Protein AF-A0A942SUI8-F1 (afdb_monomer_lite)

Radius of gyration: 20.02 Å; chains: 1; bounding box: 58×23×51 Å

Structure (mmCIF, N/CA/C/O backbone):
data_AF-A0A942SUI8-F1
#
_entry.id   AF-A0A942SUI8-F1
#
loop_
_atom_site.group_PDB
_atom_site.id
_atom_site.type_symbol
_atom_site.label_atom_id
_atom_site.label_alt_id
_atom_site.label_comp_id
_atom_site.label_asym_id
_atom_site.label_entity_id
_atom_site.label_seq_id
_atom_site.pdbx_PDB_ins_code
_atom_site.Cartn_x
_atom_site.Cartn_y
_atom_site.Cartn_z
_atom_site.occupancy
_atom_site.B_iso_or_equiv
_atom_site.auth_seq_id
_atom_site.auth_comp_id
_atom_site.auth_asym_id
_atom_site.auth_atom_id
_atom_site.pdbx_PDB_model_num
ATOM 1 N N . MET A 1 1 ? -36.731 13.769 29.286 1.00 41.41 1 MET A N 1
ATOM 2 C CA . MET A 1 1 ? -36.197 12.435 28.936 1.00 41.41 1 MET A CA 1
ATOM 3 C C . MET A 1 1 ? -35.248 12.627 27.772 1.00 41.41 1 MET A C 1
ATOM 5 O O . MET A 1 1 ? -35.700 12.893 26.667 1.00 41.41 1 MET A O 1
ATOM 9 N N . MET A 1 2 ? -33.946 12.633 28.036 1.00 41.78 2 MET A N 1
ATOM 10 C CA . MET A 1 2 ? -32.939 12.708 26.983 1.00 41.78 2 MET A CA 1
ATOM 11 C C . MET A 1 2 ? -32.829 11.296 26.405 1.00 41.78 2 MET A C 1
ATOM 13 O O . MET A 1 2 ? -32.442 10.383 27.127 1.00 41.78 2 MET A O 1
ATOM 17 N N . PHE A 1 3 ? -33.284 11.096 25.165 1.00 50.47 3 PHE A N 1
ATOM 18 C CA . PHE A 1 3 ? -33.064 9.839 24.448 1.00 50.47 3 PHE A CA 1
ATOM 19 C C . PHE A 1 3 ? -31.559 9.563 24.450 1.00 50.47 3 PHE A C 1
ATOM 21 O O . PHE A 1 3 ? -30.780 10.411 24.007 1.00 50.47 3 PHE A O 1
ATOM 28 N N . ASP A 1 4 ? -31.161 8.417 24.998 1.00 67.50 4 ASP A N 1
ATOM 29 C CA . ASP A 1 4 ? -29.766 8.008 25.080 1.00 67.50 4 ASP A CA 1
ATOM 30 C C . ASP A 1 4 ? -29.260 7.744 23.653 1.00 67.50 4 ASP A C 1
ATOM 32 O O . ASP A 1 4 ? -29.557 6.724 23.018 1.00 67.50 4 ASP A O 1
ATOM 36 N N . LYS A 1 5 ? -28.585 8.755 23.095 1.00 62.53 5 LYS A N 1
ATOM 37 C CA . LYS A 1 5 ? -28.073 8.742 21.723 1.00 62.53 5 LYS A CA 1
ATOM 38 C C . LYS A 1 5 ? -27.126 7.565 21.515 1.00 62.53 5 LYS A C 1
ATOM 40 O O . LYS A 1 5 ? -27.208 6.929 20.470 1.00 62.53 5 LYS A O 1
ATOM 45 N N . SER A 1 6 ? -26.315 7.222 22.513 1.00 65.38 6 SER A N 1
ATOM 46 C CA . SER A 1 6 ? -25.391 6.090 22.441 1.00 65.38 6 SER A CA 1
ATOM 47 C C . SER A 1 6 ? -26.141 4.758 22.417 1.00 65.38 6 SER A C 1
ATOM 49 O O . SER A 1 6 ? -25.820 3.892 21.604 1.00 65.38 6 SER A O 1
ATOM 51 N N . PHE A 1 7 ? -27.213 4.605 23.204 1.00 73.81 7 PHE A N 1
ATOM 52 C CA . PHE A 1 7 ? -28.080 3.422 23.114 1.00 73.81 7 PHE A CA 1
ATOM 53 C C . PHE A 1 7 ? -28.752 3.294 21.736 1.00 73.81 7 PHE A C 1
ATOM 55 O O . PHE A 1 7 ? -28.826 2.203 21.167 1.00 73.81 7 PHE A O 1
ATOM 62 N N . THR A 1 8 ? -29.206 4.413 21.171 1.00 72.25 8 THR A N 1
ATOM 63 C CA . THR A 1 8 ? -29.880 4.449 19.863 1.00 72.25 8 THR A CA 1
ATOM 64 C C . THR A 1 8 ? -28.915 4.122 18.721 1.00 72.25 8 THR A C 1
ATOM 66 O O . THR A 1 8 ? -29.246 3.321 17.850 1.00 72.25 8 THR A O 1
ATOM 69 N N . LEU A 1 9 ? -27.704 4.688 18.745 1.00 75.44 9 LEU A N 1
ATOM 70 C CA . LEU A 1 9 ? -26.657 4.417 17.758 1.00 75.44 9 LEU A CA 1
ATOM 71 C C . LEU A 1 9 ? -26.165 2.972 17.843 1.00 75.44 9 LEU A C 1
ATOM 73 O O . LEU A 1 9 ? -26.014 2.323 16.810 1.00 75.44 9 LEU A O 1
ATOM 77 N N . LYS A 1 10 ? -25.997 2.439 19.059 1.00 75.94 10 LYS A N 1
ATOM 78 C CA . LYS A 1 10 ? -25.669 1.027 19.273 1.00 75.94 10 LYS A CA 1
ATOM 79 C C . LYS A 1 10 ? -26.749 0.109 18.700 1.00 75.94 10 LYS A C 1
ATOM 81 O O . LYS A 1 10 ? -26.438 -0.765 17.904 1.00 75.94 10 LYS A O 1
ATOM 86 N N . THR A 1 11 ? -28.015 0.368 19.024 1.00 78.75 11 THR A N 1
ATOM 87 C CA . THR A 1 11 ? -29.145 -0.432 18.524 1.00 78.75 11 THR A CA 1
ATOM 88 C C . THR A 1 11 ? -29.245 -0.373 16.998 1.00 78.75 11 THR A C 1
ATOM 90 O O . THR A 1 11 ? -29.463 -1.394 16.353 1.00 78.75 11 THR A O 1
ATOM 93 N N . ALA A 1 12 ? -29.050 0.803 16.395 1.00 76.19 12 ALA A N 1
ATOM 94 C CA . ALA A 1 12 ? -29.043 0.951 14.942 1.00 76.19 12 ALA A CA 1
ATOM 95 C C . ALA A 1 12 ? -27.885 0.177 14.291 1.00 76.19 12 ALA A C 1
ATOM 97 O O . ALA A 1 12 ? -28.093 -0.492 13.280 1.00 76.19 12 ALA A O 1
ATOM 98 N N . ASN A 1 13 ? -26.689 0.234 14.885 1.00 79.56 13 ASN A N 1
ATOM 99 C CA . ASN A 1 13 ? -25.515 -0.507 14.429 1.00 79.56 13 ASN A CA 1
ATOM 100 C C . ASN A 1 13 ? 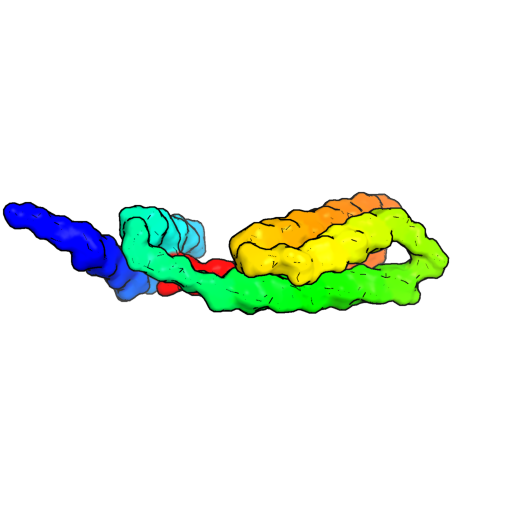-25.766 -2.024 14.475 1.00 79.56 13 ASN A C 1
ATOM 102 O O . ASN A 1 13 ? -25.589 -2.702 13.464 1.00 79.56 13 ASN A O 1
ATOM 106 N N . ASP A 1 14 ? -26.283 -2.529 15.597 1.00 78.62 14 ASP A N 1
ATOM 107 C CA . ASP A 1 14 ? -26.595 -3.949 15.792 1.00 78.62 14 ASP A CA 1
ATOM 108 C C . ASP A 1 14 ? -27.666 -4.430 14.792 1.00 78.62 14 ASP A C 1
ATOM 110 O O . ASP A 1 14 ? -27.504 -5.461 14.144 1.00 78.62 14 ASP A O 1
ATOM 114 N N . VAL A 1 15 ? -28.725 -3.645 14.555 1.00 80.06 15 VAL A N 1
ATOM 115 C CA . VAL A 1 15 ? -29.771 -3.988 13.572 1.00 80.06 15 VAL A CA 1
ATOM 116 C C . VAL A 1 15 ? -29.231 -4.008 12.141 1.00 80.06 15 VAL A C 1
ATOM 118 O O . VAL A 1 15 ? -29.513 -4.940 11.382 1.00 80.06 15 VAL A O 1
ATOM 121 N N . ILE A 1 16 ? -28.446 -3.005 11.740 1.00 78.38 16 ILE A N 1
ATOM 122 C CA . ILE A 1 16 ? -27.866 -2.970 10.391 1.00 78.38 16 ILE A CA 1
ATOM 123 C C . ILE A 1 16 ? -26.918 -4.162 10.193 1.00 78.38 16 ILE A C 1
ATOM 125 O O . ILE A 1 16 ? -26.937 -4.797 9.135 1.00 78.38 16 ILE A O 1
ATOM 129 N N . LYS A 1 17 ? -26.130 -4.494 11.218 1.00 78.69 17 LYS A N 1
ATOM 130 C CA . LYS A 1 17 ? -25.127 -5.559 11.189 1.00 78.69 17 LYS A CA 1
ATOM 131 C C . LYS A 1 17 ? -25.729 -6.959 11.184 1.00 78.69 17 LYS A C 1
ATOM 133 O O . LYS A 1 17 ? -25.343 -7.769 10.343 1.00 78.69 17 LYS A O 1
ATOM 138 N N . ASP A 1 18 ? -26.669 -7.229 12.080 1.00 80.62 18 ASP A N 1
ATOM 139 C CA . ASP A 1 18 ? -27.141 -8.590 12.344 1.00 80.62 18 ASP A CA 1
ATOM 140 C C . ASP A 1 18 ? -28.405 -8.937 11.551 1.00 80.62 18 ASP A C 1
ATOM 142 O O . ASP A 1 18 ? -28.693 -10.111 11.322 1.00 80.62 18 ASP A O 1
ATOM 146 N N . VAL A 1 19 ? -29.148 -7.927 11.087 1.00 84.31 19 VAL A N 1
ATOM 147 C CA . VAL A 1 19 ? -30.428 -8.126 10.391 1.00 84.31 19 VAL A CA 1
ATOM 148 C C . VAL A 1 19 ? -30.371 -7.656 8.942 1.00 84.31 19 VAL A C 1
ATOM 150 O O . VAL A 1 19 ? -30.873 -8.351 8.062 1.00 84.31 19 VAL A O 1
ATOM 153 N N . ILE A 1 20 ? -29.768 -6.502 8.646 1.00 75.38 20 ILE A N 1
ATOM 154 C CA . ILE A 1 20 ? -29.833 -5.931 7.290 1.00 75.38 20 ILE A CA 1
ATOM 155 C C . ILE A 1 20 ? -28.753 -6.526 6.381 1.00 75.38 20 ILE A C 1
ATOM 157 O O . ILE A 1 20 ? -29.087 -7.162 5.383 1.00 75.38 20 ILE A O 1
ATOM 161 N N . ILE A 1 21 ? -27.468 -6.372 6.719 1.00 77.12 21 ILE A N 1
ATOM 162 C CA . ILE A 1 21 ? -26.339 -6.810 5.872 1.00 77.12 21 ILE A CA 1
ATOM 163 C C . ILE A 1 21 ? -26.404 -8.299 5.476 1.00 77.12 21 ILE A C 1
ATOM 165 O O . ILE A 1 21 ? -26.165 -8.594 4.297 1.00 77.12 21 ILE A O 1
ATOM 169 N N . PRO A 1 22 ? -26.738 -9.246 6.378 1.00 84.31 22 PRO A N 1
ATOM 170 C CA . PRO A 1 22 ? -26.808 -10.666 6.035 1.00 84.31 22 PRO A CA 1
ATOM 171 C C . PRO A 1 22 ? -27.881 -10.978 4.988 1.00 84.31 22 PRO A C 1
ATOM 173 O O . PRO A 1 22 ? -27.709 -11.895 4.189 1.00 84.31 22 PRO A O 1
ATOM 176 N N . ASN A 1 23 ? -28.949 -10.179 4.956 1.00 85.75 23 ASN A N 1
ATOM 177 C CA . ASN A 1 23 ? -30.083 -10.354 4.053 1.00 85.75 23 ASN A CA 1
ATOM 178 C C . ASN A 1 23 ? -29.925 -9.600 2.722 1.00 85.75 23 ASN A C 1
ATOM 180 O O . ASN A 1 23 ? -30.746 -9.759 1.819 1.00 85.75 23 ASN A O 1
ATOM 184 N N . LEU A 1 24 ? -28.865 -8.800 2.559 1.00 85.38 24 LEU A N 1
ATOM 185 C CA . LEU A 1 24 ? -28.559 -8.151 1.287 1.00 85.38 24 LEU A CA 1
ATOM 186 C C . LEU A 1 24 ? -27.901 -9.145 0.323 1.00 85.38 24 LEU A C 1
ATOM 188 O O . LEU A 1 24 ? -26.936 -9.829 0.658 1.00 85.38 24 LEU A O 1
ATOM 192 N N . THR A 1 25 ? -28.388 -9.195 -0.912 1.00 82.75 25 THR A N 1
ATOM 193 C CA . THR A 1 25 ? -27.854 -10.072 -1.971 1.00 82.75 25 THR A CA 1
ATOM 194 C C . THR A 1 25 ? -26.883 -9.348 -2.907 1.00 82.75 25 THR A C 1
ATOM 196 O O . THR A 1 25 ? -26.000 -9.974 -3.486 1.00 82.75 25 THR A O 1
ATOM 199 N N . SER A 1 26 ? -26.996 -8.022 -3.019 1.00 88.38 26 SER A N 1
ATOM 200 C CA . SER A 1 26 ? -26.131 -7.180 -3.851 1.00 88.38 26 SER A CA 1
ATOM 201 C C . SER A 1 26 ? -24.853 -6.768 -3.115 1.00 88.38 26 SER A C 1
ATOM 203 O O . SER A 1 26 ? -24.915 -6.263 -1.993 1.00 88.38 26 SER A O 1
ATOM 205 N N . GLY A 1 27 ? -23.697 -6.922 -3.772 1.00 75.69 27 GLY A N 1
ATOM 206 C CA . GLY A 1 27 ? -22.406 -6.446 -3.257 1.00 75.69 27 GLY A CA 1
ATOM 207 C C . GLY A 1 27 ? -22.392 -4.933 -3.015 1.00 75.69 27 GLY A C 1
ATOM 208 O O . GLY A 1 27 ? -21.991 -4.492 -1.944 1.00 75.69 27 GLY A O 1
ATOM 209 N N . MET A 1 28 ? -22.960 -4.154 -3.940 1.00 77.69 28 MET A N 1
ATOM 210 C CA . MET A 1 28 ? -23.068 -2.696 -3.810 1.00 77.69 28 MET A CA 1
ATOM 211 C C . MET A 1 28 ? -23.971 -2.284 -2.636 1.00 77.69 28 MET A C 1
ATOM 213 O O . MET A 1 28 ? -23.662 -1.342 -1.913 1.00 77.69 28 MET A O 1
ATOM 217 N N . ALA A 1 29 ? -25.072 -3.006 -2.400 1.00 68.38 29 ALA A N 1
ATOM 218 C CA . ALA A 1 29 ? -25.946 -2.720 -1.261 1.00 68.38 29 ALA A CA 1
ATOM 219 C C . ALA A 1 29 ? -25.248 -3.025 0.074 1.00 68.38 29 ALA A C 1
ATOM 221 O O . ALA A 1 29 ? -25.403 -2.276 1.039 1.00 68.38 29 ALA A O 1
ATOM 222 N N . LYS A 1 30 ? -24.440 -4.095 0.125 1.00 76.00 30 LYS A N 1
ATOM 223 C CA . LYS A 1 30 ? -23.606 -4.398 1.296 1.00 76.00 30 LYS A CA 1
ATOM 224 C C . LYS A 1 30 ? -22.592 -3.293 1.549 1.00 76.00 30 LYS A C 1
ATOM 226 O O . LYS A 1 30 ? -22.482 -2.840 2.680 1.00 76.00 30 LYS A O 1
ATOM 231 N N . GLU A 1 31 ? -21.903 -2.822 0.516 1.00 68.50 31 GLU A N 1
ATOM 232 C CA . GLU A 1 31 ? -20.949 -1.713 0.628 1.00 68.50 31 GLU A CA 1
ATOM 233 C C . GLU A 1 31 ? -21.609 -0.431 1.152 1.00 68.50 31 GLU A C 1
ATOM 235 O O . GLU A 1 31 ? -21.063 0.219 2.041 1.00 68.50 31 GLU A O 1
ATOM 240 N N . GLN A 1 32 ? -22.814 -0.096 0.684 1.00 69.88 32 GLN A N 1
ATOM 241 C CA . GLN A 1 32 ? -23.556 1.074 1.165 1.00 69.88 32 GLN A CA 1
ATOM 242 C C . GLN A 1 32 ? -24.023 0.932 2.620 1.00 69.88 32 GLN A C 1
ATOM 244 O O . GLN A 1 32 ? -23.903 1.879 3.396 1.00 69.88 32 GLN A O 1
ATOM 249 N N . ALA A 1 33 ? -24.509 -0.246 3.020 1.00 72.38 33 ALA A N 1
ATOM 250 C CA . ALA A 1 33 ? -24.874 -0.516 4.411 1.00 72.38 33 ALA A CA 1
ATOM 251 C C . ALA A 1 33 ? -23.649 -0.453 5.343 1.00 72.38 33 ALA A C 1
ATOM 253 O O . ALA A 1 33 ? -23.732 0.064 6.454 1.00 72.38 33 ALA A O 1
ATOM 254 N N . ILE A 1 34 ? -22.491 -0.911 4.865 1.00 67.69 34 ILE A N 1
ATOM 255 C CA . ILE A 1 34 ? -21.207 -0.818 5.569 1.00 67.69 34 ILE A CA 1
ATOM 256 C C . ILE A 1 34 ? -20.757 0.645 5.697 1.00 67.69 34 ILE A C 1
ATOM 258 O O . ILE A 1 34 ? -20.359 1.075 6.779 1.00 67.69 34 ILE A O 1
ATOM 262 N N . ALA A 1 35 ? -20.868 1.443 4.634 1.00 73.06 35 ALA A N 1
ATOM 263 C CA . ALA A 1 35 ? -20.569 2.873 4.690 1.00 73.06 35 ALA A CA 1
ATOM 264 C C . ALA A 1 35 ? -21.475 3.605 5.698 1.00 73.06 35 ALA A C 1
ATOM 266 O O . ALA A 1 35 ? -20.997 4.447 6.458 1.00 73.06 35 ALA A O 1
ATOM 267 N N . LEU A 1 36 ? -22.759 3.234 5.773 1.00 75.94 36 LEU A N 1
ATOM 268 C CA . LEU A 1 36 ? -23.705 3.777 6.751 1.00 75.94 36 LEU A CA 1
ATOM 269 C C . LEU A 1 36 ? -23.267 3.486 8.198 1.00 75.94 36 LEU A C 1
ATOM 271 O O . LEU A 1 36 ? -23.332 4.377 9.043 1.00 75.94 36 LEU A O 1
ATOM 275 N N . LEU A 1 37 ? -22.758 2.279 8.479 1.00 71.69 37 LEU A N 1
ATOM 276 C CA . LEU A 1 37 ? -22.187 1.934 9.789 1.00 71.69 37 LEU A CA 1
ATOM 277 C C . LEU A 1 37 ? -20.954 2.778 10.135 1.00 71.69 37 LEU A C 1
ATOM 279 O O . LEU A 1 37 ? -20.808 3.209 11.279 1.00 71.69 37 LEU A O 1
ATOM 283 N N . SER A 1 38 ? -20.089 3.051 9.152 1.00 61.84 38 SER A N 1
ATOM 284 C CA . SER A 1 38 ? -18.924 3.930 9.329 1.00 61.84 38 SER A CA 1
ATOM 285 C C . SER A 1 38 ? -19.345 5.340 9.745 1.00 61.84 38 SER A C 1
ATOM 287 O O . SER A 1 38 ? -18.810 5.900 10.701 1.00 61.84 38 SER A O 1
ATOM 289 N N . VAL A 1 39 ? -20.359 5.889 9.072 1.00 67.25 39 VAL A N 1
ATOM 290 C CA . VAL A 1 39 ? -20.908 7.211 9.394 1.00 67.25 39 VAL A CA 1
ATOM 291 C C . VAL A 1 39 ? -21.531 7.214 10.790 1.00 67.25 39 VAL A C 1
ATOM 293 O O . VAL A 1 39 ? -21.258 8.127 11.561 1.00 67.25 39 VAL A O 1
ATOM 296 N N . LEU A 1 40 ? -22.302 6.185 11.158 1.00 66.06 40 LEU A N 1
ATOM 297 C CA . LEU A 1 40 ? -22.936 6.091 12.480 1.00 66.06 40 LEU A CA 1
ATOM 298 C C . LEU A 1 40 ? -21.921 6.030 13.632 1.00 66.06 40 LEU A C 1
ATOM 300 O O . LEU A 1 40 ? -22.146 6.667 14.659 1.00 66.06 40 LEU A O 1
ATOM 304 N N . LYS A 1 41 ? -20.792 5.328 13.461 1.00 62.44 41 LYS A N 1
ATOM 305 C CA . LYS A 1 41 ? -19.703 5.299 14.457 1.00 62.44 41 LYS A CA 1
ATOM 306 C C . LYS A 1 41 ? -19.015 6.660 14.613 1.00 62.44 41 LYS A C 1
ATOM 308 O O . LYS A 1 41 ? -18.670 7.033 15.726 1.00 62.44 41 LYS A O 1
ATOM 313 N N . ASN A 1 42 ? -18.880 7.423 13.528 1.00 57.44 42 ASN A N 1
ATOM 314 C CA . ASN A 1 42 ? -18.303 8.772 13.562 1.00 57.44 42 ASN A CA 1
ATOM 315 C C . ASN A 1 42 ? -19.246 9.829 14.173 1.00 57.44 42 ASN A C 1
ATOM 317 O O . ASN A 1 42 ? -18.804 10.932 14.486 1.00 57.44 42 ASN A O 1
ATOM 321 N N . VAL A 1 43 ? -20.538 9.517 14.335 1.00 58.44 43 VAL A N 1
ATOM 322 C CA . VAL A 1 43 ? -21.530 10.407 14.965 1.00 58.44 43 VAL A CA 1
ATOM 323 C C . VAL A 1 43 ? -21.509 10.302 16.498 1.00 58.44 43 VAL A C 1
ATOM 325 O O . VAL A 1 43 ? -21.932 11.245 17.170 1.00 58.44 43 VAL A O 1
ATOM 328 N N . ASP A 1 44 ? -20.987 9.211 17.075 1.00 51.59 44 ASP A N 1
ATOM 329 C CA . ASP A 1 44 ? -20.779 9.106 18.525 1.00 51.59 44 ASP A CA 1
ATOM 330 C C . ASP A 1 44 ? -19.388 9.646 18.906 1.00 51.59 44 ASP A C 1
ATOM 332 O O . ASP A 1 44 ? -18.365 8.969 18.778 1.00 51.59 44 ASP A O 1
ATOM 336 N N . THR A 1 45 ? -19.365 10.890 19.392 1.00 47.38 45 THR A N 1
ATOM 337 C CA . THR A 1 45 ? -18.167 11.636 19.816 1.00 47.38 45 THR A CA 1
ATOM 338 C C . THR A 1 45 ? -17.410 11.008 20.994 1.00 47.38 45 THR A C 1
ATOM 340 O O . THR A 1 45 ? -16.343 11.502 21.344 1.00 47.38 45 THR A O 1
ATOM 343 N N . ASN A 1 46 ? -17.942 9.948 21.615 1.00 46.88 46 ASN A N 1
ATOM 344 C CA . ASN A 1 46 ? -17.307 9.230 22.727 1.00 46.88 46 ASN A CA 1
ATOM 345 C C . ASN A 1 46 ? -16.680 7.885 22.314 1.00 46.88 46 ASN A C 1
ATOM 347 O O . ASN A 1 46 ? -16.178 7.153 23.170 1.00 46.88 46 ASN A O 1
ATOM 351 N N . THR A 1 47 ? -16.710 7.525 21.028 1.00 49.91 47 THR A N 1
ATOM 352 C CA . THR A 1 47 ? -16.130 6.262 20.557 1.00 49.91 47 THR A CA 1
ATOM 353 C C . THR A 1 47 ? -14.609 6.380 20.509 1.00 49.91 47 THR A C 1
ATOM 355 O O . THR A 1 47 ? -14.070 7.144 19.713 1.00 49.91 47 THR A O 1
ATOM 358 N N . ILE A 1 48 ? -13.905 5.625 21.360 1.00 55.03 48 ILE A N 1
ATOM 359 C CA . ILE A 1 48 ? -12.441 5.503 21.299 1.00 55.03 48 ILE A CA 1
ATOM 360 C C . ILE A 1 48 ? -12.067 4.996 19.902 1.00 55.03 48 ILE A C 1
ATOM 362 O O . ILE A 1 48 ? -12.544 3.941 19.475 1.00 55.03 48 ILE A O 1
ATOM 366 N N . GLU A 1 49 ? -11.231 5.750 19.189 1.00 57.69 49 GLU A N 1
ATOM 367 C CA . GLU A 1 49 ? -10.756 5.364 17.865 1.00 57.69 49 GLU A CA 1
ATOM 368 C C . GLU A 1 49 ? -10.001 4.029 17.951 1.00 57.69 49 GLU A C 1
ATOM 370 O O . GLU A 1 49 ? -9.034 3.880 18.699 1.00 57.69 49 GLU A O 1
ATOM 375 N N . ASN A 1 50 ? -10.449 3.026 17.194 1.00 62.97 50 ASN A N 1
ATOM 376 C CA . ASN A 1 50 ? -9.761 1.742 17.127 1.00 62.97 50 ASN A CA 1
ATOM 377 C C . ASN A 1 50 ? -8.555 1.856 16.180 1.00 62.97 50 ASN A C 1
ATOM 379 O O . ASN A 1 50 ? -8.693 1.668 14.972 1.00 62.97 50 ASN A O 1
ATOM 383 N N . THR A 1 51 ? -7.374 2.159 16.723 1.00 70.62 51 THR A N 1
ATOM 384 C CA . THR A 1 51 ? -6.131 2.338 15.948 1.00 70.62 51 THR A CA 1
ATOM 385 C C . THR A 1 51 ? -5.515 1.029 15.460 1.00 70.62 51 THR A C 1
ATOM 387 O O . THR A 1 51 ? -4.728 1.048 14.515 1.00 70.62 51 THR A O 1
ATOM 390 N N . LYS A 1 52 ? -5.898 -0.124 16.027 1.00 76.00 52 LYS A N 1
ATOM 391 C CA . LYS A 1 52 ? -5.256 -1.419 15.735 1.00 76.00 52 LYS A CA 1
ATOM 392 C C . LYS A 1 52 ? -5.193 -1.772 14.245 1.00 76.00 52 LYS A C 1
ATOM 394 O O . LYS A 1 52 ? -4.133 -2.198 13.795 1.00 76.00 52 LYS A O 1
ATOM 399 N N . PRO A 1 53 ? -6.259 -1.615 13.440 1.00 73.81 53 PRO A N 1
ATOM 400 C CA . PRO A 1 53 ? -6.141 -1.930 12.020 1.00 73.81 53 PRO A CA 1
ATOM 401 C C . PRO A 1 53 ? -5.305 -0.898 11.248 1.00 73.81 53 PRO A C 1
ATOM 403 O O . PRO A 1 53 ? -4.675 -1.268 10.263 1.00 73.81 53 PRO A O 1
ATOM 406 N N . LYS A 1 54 ? -5.238 0.367 11.698 1.00 80.50 54 LYS A N 1
ATOM 407 C CA . LYS A 1 54 ? -4.298 1.353 11.134 1.00 80.50 54 LYS A CA 1
ATOM 408 C C . LYS A 1 54 ? -2.857 0.947 11.425 1.00 80.50 54 LYS A C 1
ATOM 410 O O . LYS A 1 54 ? -2.040 0.980 10.518 1.00 80.50 54 LYS A O 1
ATOM 415 N N . GLU A 1 55 ? -2.559 0.490 12.638 1.00 84.94 55 GLU A N 1
ATOM 416 C CA . GLU A 1 55 ? -1.239 -0.041 13.008 1.00 84.94 55 GLU A CA 1
ATOM 417 C C . GLU A 1 55 ? -0.863 -1.267 12.161 1.00 84.94 55 GLU A C 1
ATOM 419 O O . GLU A 1 55 ? 0.227 -1.317 11.597 1.00 84.94 55 GLU A O 1
ATOM 424 N N . GLN A 1 56 ? -1.790 -2.217 11.985 1.00 85.19 56 GLN A N 1
ATOM 425 C CA . GLN A 1 56 ? -1.595 -3.374 11.100 1.00 85.19 56 GLN A CA 1
ATOM 426 C C . GLN A 1 56 ? -1.366 -2.953 9.643 1.00 85.19 56 GLN A C 1
ATOM 428 O O . GLN A 1 56 ? -0.493 -3.500 8.967 1.00 85.19 56 GLN A O 1
ATOM 433 N N . SER A 1 57 ? -2.126 -1.966 9.166 1.00 86.12 57 SER A N 1
ATOM 434 C CA . SER A 1 57 ? -1.969 -1.406 7.828 1.00 86.12 57 SER A CA 1
ATOM 435 C C . SER A 1 57 ? -0.623 -0.701 7.665 1.00 86.12 57 SER A C 1
ATOM 437 O O . SER A 1 57 ? 0.032 -0.900 6.652 1.00 86.12 57 SER A O 1
ATOM 439 N N . ILE A 1 58 ? -0.169 0.070 8.658 1.00 91.56 58 ILE A N 1
ATOM 440 C CA . ILE A 1 58 ? 1.151 0.720 8.665 1.00 91.56 58 ILE A CA 1
ATOM 441 C C . ILE A 1 58 ? 2.255 -0.324 8.513 1.00 91.56 58 ILE A C 1
ATOM 443 O O . ILE A 1 58 ? 3.120 -0.171 7.653 1.00 91.56 58 ILE A O 1
ATOM 447 N N . THR A 1 59 ? 2.210 -1.403 9.302 1.00 91.44 59 THR A N 1
ATOM 448 C CA . THR A 1 59 ? 3.196 -2.487 9.199 1.00 91.44 59 THR A CA 1
ATOM 449 C C . THR A 1 59 ? 3.202 -3.103 7.802 1.00 91.44 59 THR A C 1
ATOM 451 O O . THR A 1 59 ? 4.270 -3.267 7.215 1.00 91.44 59 THR A O 1
ATOM 454 N N . LEU A 1 60 ? 2.023 -3.401 7.247 1.00 92.00 60 LEU A N 1
ATOM 455 C CA . LEU A 1 60 ? 1.908 -4.014 5.926 1.00 92.00 60 LEU A CA 1
ATOM 456 C C . LEU A 1 60 ? 2.378 -3.080 4.802 1.00 92.00 60 LEU A C 1
ATOM 458 O O . LEU A 1 60 ? 3.058 -3.541 3.883 1.00 92.00 60 LEU A O 1
ATOM 462 N N . ILE A 1 61 ? 2.031 -1.789 4.858 1.00 92.31 61 ILE A N 1
ATOM 463 C CA . ILE A 1 61 ? 2.459 -0.806 3.856 1.00 92.31 61 ILE A CA 1
ATOM 464 C C . ILE A 1 61 ? 3.978 -0.652 3.901 1.00 92.31 61 ILE A C 1
ATOM 466 O O . ILE A 1 61 ? 4.595 -0.748 2.845 1.00 92.31 61 ILE A O 1
ATOM 470 N N . ASN A 1 62 ? 4.579 -0.491 5.087 1.00 93.81 62 ASN A N 1
ATOM 471 C CA . ASN A 1 62 ? 6.036 -0.383 5.234 1.00 93.81 62 ASN A CA 1
ATOM 472 C C . ASN A 1 62 ? 6.754 -1.576 4.614 1.00 93.81 62 ASN A C 1
ATOM 474 O O . ASN A 1 62 ? 7.570 -1.397 3.716 1.00 93.81 62 ASN A O 1
ATOM 478 N N . GLN A 1 63 ? 6.382 -2.790 5.028 1.00 94.12 63 GLN A N 1
ATOM 479 C CA . GLN A 1 63 ? 6.972 -4.017 4.491 1.00 94.12 63 GLN A CA 1
ATOM 480 C C . GLN A 1 63 ? 6.812 -4.094 2.972 1.00 94.12 63 GLN A C 1
ATOM 482 O O . GLN A 1 63 ? 7.763 -4.390 2.257 1.00 94.12 63 GLN A O 1
ATOM 487 N N . THR A 1 64 ? 5.620 -3.774 2.463 1.00 93.62 64 THR A N 1
ATOM 488 C CA . THR A 1 64 ? 5.355 -3.800 1.023 1.00 93.62 64 THR A CA 1
ATOM 489 C C . THR A 1 64 ? 6.208 -2.775 0.276 1.00 93.62 64 THR A C 1
ATOM 491 O O . THR A 1 64 ? 6.776 -3.096 -0.759 1.00 93.62 64 THR A O 1
ATOM 494 N N . VAL A 1 65 ? 6.314 -1.537 0.755 1.00 94.00 65 VAL A N 1
ATOM 495 C CA . VAL A 1 65 ? 7.109 -0.508 0.073 1.00 94.00 65 VAL A CA 1
ATOM 496 C C . VAL A 1 65 ? 8.595 -0.880 0.096 1.00 94.00 65 VAL A C 1
ATOM 498 O O . VAL A 1 65 ? 9.226 -0.863 -0.960 1.00 94.00 65 VAL A O 1
ATOM 501 N N . GLU A 1 66 ? 9.134 -1.300 1.244 1.00 94.50 66 GLU A N 1
ATOM 502 C CA . GLU A 1 66 ? 10.534 -1.731 1.382 1.00 94.50 66 GLU A CA 1
ATOM 503 C C . GLU A 1 66 ? 10.878 -2.902 0.454 1.00 94.50 66 GLU A C 1
ATOM 505 O O . GLU A 1 66 ? 11.861 -2.828 -0.290 1.00 94.50 66 GLU A O 1
ATOM 510 N N . GLU A 1 67 ? 10.045 -3.951 0.444 1.00 94.19 67 GLU A N 1
ATOM 511 C CA . GLU A 1 67 ? 10.211 -5.133 -0.413 1.00 94.19 67 GLU A CA 1
ATOM 512 C C . GLU A 1 67 ? 10.324 -4.731 -1.892 1.00 94.19 67 GLU A C 1
ATOM 514 O O . GLU A 1 67 ? 11.211 -5.197 -2.614 1.00 94.19 67 GLU A O 1
ATOM 519 N N . PHE A 1 68 ? 9.443 -3.841 -2.359 1.00 93.12 68 PHE A N 1
ATOM 520 C CA . PHE A 1 68 ? 9.414 -3.433 -3.762 1.00 93.12 68 PHE A CA 1
ATOM 521 C C . PHE A 1 68 ? 10.566 -2.504 -4.126 1.00 93.12 68 PHE A C 1
ATOM 523 O O . PHE A 1 68 ? 11.181 -2.705 -5.174 1.00 93.12 68 PHE A O 1
ATOM 530 N N . LEU A 1 69 ? 10.904 -1.529 -3.279 1.00 92.50 69 LEU A N 1
ATOM 531 C CA . LEU A 1 69 ? 12.062 -0.664 -3.516 1.00 92.50 69 LEU A CA 1
ATOM 532 C C . LEU A 1 69 ? 13.355 -1.491 -3.546 1.00 92.50 69 LEU A C 1
ATOM 534 O O . LEU A 1 69 ? 14.187 -1.309 -4.436 1.00 92.50 69 LEU A O 1
ATOM 538 N N . GLN A 1 70 ? 13.509 -2.472 -2.651 1.00 91.69 70 GLN A N 1
ATOM 539 C CA . GLN A 1 70 ? 14.655 -3.384 -2.659 1.00 91.69 70 GLN A CA 1
ATOM 540 C C . GLN A 1 70 ? 14.716 -4.252 -3.922 1.00 91.69 70 GLN A C 1
ATOM 542 O O . GLN A 1 70 ? 15.792 -4.386 -4.514 1.00 91.69 70 GLN A O 1
ATOM 547 N N . ALA A 1 71 ? 13.589 -4.813 -4.364 1.00 90.56 71 ALA A N 1
ATOM 548 C CA . ALA A 1 71 ? 13.538 -5.601 -5.593 1.00 90.56 71 ALA A CA 1
ATOM 549 C C . ALA A 1 71 ? 13.936 -4.757 -6.815 1.00 90.56 71 ALA A C 1
ATOM 551 O O . ALA A 1 71 ? 14.772 -5.172 -7.615 1.00 90.56 71 ALA A O 1
ATOM 552 N N . ILE A 1 72 ? 13.413 -3.535 -6.915 1.00 89.94 72 ILE A N 1
ATOM 553 C CA . ILE A 1 72 ? 13.688 -2.617 -8.027 1.00 89.94 72 ILE A CA 1
ATOM 554 C C . ILE A 1 72 ? 15.164 -2.203 -8.055 1.00 89.94 72 ILE A C 1
ATOM 556 O O . ILE A 1 72 ? 15.771 -2.215 -9.125 1.00 89.94 72 ILE A O 1
ATOM 560 N N . ARG A 1 73 ? 15.771 -1.922 -6.893 1.00 88.12 73 ARG A N 1
ATOM 561 C CA . ARG A 1 73 ? 17.220 -1.670 -6.770 1.00 88.12 73 ARG A CA 1
ATOM 562 C C . ARG A 1 73 ? 18.065 -2.859 -7.218 1.00 88.12 73 ARG A C 1
ATOM 564 O O . ARG A 1 73 ? 19.108 -2.676 -7.828 1.00 88.12 73 ARG A O 1
ATOM 571 N N . SER A 1 74 ? 17.620 -4.074 -6.913 1.00 86.62 74 SER A N 1
ATOM 572 C CA . SER A 1 74 ? 18.361 -5.293 -7.263 1.00 86.62 74 SER A CA 1
ATOM 573 C C . SER A 1 74 ? 18.284 -5.608 -8.758 1.00 86.62 74 SER A C 1
ATOM 575 O O . SER A 1 74 ? 19.204 -6.188 -9.326 1.00 86.62 74 SER A O 1
ATOM 577 N N . ASP A 1 75 ? 17.180 -5.223 -9.395 1.00 84.50 75 ASP A N 1
ATOM 578 C CA . ASP A 1 75 ? 16.906 -5.487 -10.804 1.00 84.50 75 ASP A CA 1
ATOM 579 C C . ASP A 1 75 ? 17.442 -4.406 -11.755 1.00 84.50 75 ASP A C 1
ATOM 581 O O . ASP A 1 75 ? 17.591 -4.663 -12.951 1.00 84.50 75 ASP A O 1
ATOM 585 N N . SER A 1 76 ? 17.723 -3.204 -11.247 1.00 70.62 76 SER A N 1
ATOM 586 C CA . SER A 1 76 ? 18.240 -2.082 -12.026 1.00 70.62 76 SER A CA 1
ATOM 587 C C . SER A 1 76 ? 19.614 -1.659 -11.526 1.00 70.62 76 SER A C 1
ATOM 589 O O . SER A 1 76 ? 19.761 -1.155 -10.420 1.00 70.62 76 SER A O 1
ATOM 591 N N . SER A 1 77 ? 20.624 -1.766 -12.387 1.00 56.50 77 SER A N 1
ATOM 592 C CA . SER A 1 77 ? 21.950 -1.174 -12.159 1.00 56.50 77 SER A CA 1
ATOM 593 C C . SER A 1 77 ? 21.954 0.359 -12.253 1.00 56.50 77 SER A C 1
ATOM 595 O O . SER A 1 77 ? 22.970 0.989 -11.973 1.00 56.50 77 SER A O 1
ATOM 597 N N . SER A 1 78 ? 20.828 0.965 -12.644 1.00 54.81 78 SER A N 1
ATOM 598 C CA . SER A 1 78 ? 20.618 2.413 -12.642 1.00 54.81 78 SER A CA 1
ATOM 599 C C . SER A 1 78 ? 19.793 2.802 -11.419 1.00 54.81 78 SER A C 1
ATOM 601 O O . SER A 1 78 ? 18.663 2.330 -11.265 1.00 54.81 78 SER A O 1
ATOM 603 N N . ALA A 1 79 ? 20.340 3.671 -10.568 1.00 56.75 79 ALA A N 1
ATOM 604 C CA . ALA A 1 79 ? 19.576 4.327 -9.517 1.00 56.75 79 ALA A CA 1
ATOM 605 C C . ALA A 1 79 ? 18.499 5.188 -10.186 1.00 56.75 79 ALA A C 1
ATOM 607 O O . ALA A 1 79 ? 18.784 6.202 -10.822 1.00 56.75 79 ALA A O 1
ATOM 608 N N . PHE A 1 80 ? 17.249 4.741 -10.123 1.00 74.44 80 PHE A N 1
ATOM 609 C CA . PHE A 1 80 ? 16.139 5.589 -10.507 1.00 74.44 80 PHE A CA 1
ATOM 610 C C . PHE A 1 80 ? 16.044 6.705 -9.466 1.00 74.44 80 PHE A C 1
ATOM 612 O O . PHE A 1 80 ? 15.795 6.410 -8.302 1.00 74.44 80 PHE A O 1
ATOM 619 N N . ASN A 1 81 ? 16.192 7.972 -9.864 1.00 83.44 81 ASN A N 1
ATOM 620 C CA . ASN A 1 81 ? 16.083 9.110 -8.935 1.00 83.44 81 ASN A CA 1
ATOM 621 C C . ASN A 1 81 ? 14.800 9.061 -8.080 1.00 83.44 81 ASN A C 1
ATOM 623 O O . ASN A 1 81 ? 14.791 9.493 -6.935 1.00 83.44 81 ASN A O 1
ATOM 627 N N . TRP A 1 82 ? 13.715 8.505 -8.628 1.00 90.25 82 TRP A N 1
ATOM 628 C CA . TRP A 1 82 ? 12.452 8.358 -7.910 1.00 90.25 82 TRP A CA 1
ATOM 629 C C . TRP A 1 82 ? 12.473 7.261 -6.831 1.00 90.25 82 TRP A C 1
ATOM 631 O O . TRP A 1 82 ? 11.666 7.314 -5.911 1.00 90.25 82 TRP A O 1
ATOM 641 N N . VAL A 1 83 ? 13.364 6.266 -6.921 1.00 91.62 83 VAL A N 1
ATOM 642 C CA . VAL A 1 83 ? 13.552 5.253 -5.866 1.00 91.62 83 VAL A CA 1
ATOM 643 C C . VAL A 1 83 ? 14.179 5.911 -4.642 1.00 91.62 83 VAL A C 1
ATOM 645 O O . VAL A 1 83 ? 13.637 5.761 -3.555 1.00 91.62 83 VAL A O 1
ATOM 648 N N . GLU A 1 84 ? 15.234 6.710 -4.832 1.00 90.19 84 GLU A N 1
ATOM 649 C CA . GLU A 1 84 ? 15.854 7.485 -3.745 1.00 90.19 84 GLU A CA 1
ATOM 650 C C . GLU A 1 84 ? 14.851 8.465 -3.115 1.00 90.19 84 GLU A C 1
ATOM 652 O O . GLU A 1 84 ? 14.756 8.564 -1.896 1.00 90.19 84 GLU A O 1
ATOM 657 N N . GLU A 1 85 ? 14.032 9.131 -3.937 1.00 92.75 85 GLU A N 1
ATOM 658 C CA . GLU A 1 85 ? 12.967 10.031 -3.471 1.00 92.75 85 GLU A CA 1
ATOM 659 C C . GLU A 1 85 ? 11.926 9.316 -2.587 1.00 92.75 85 GLU A C 1
ATOM 661 O O . GLU A 1 85 ? 11.392 9.907 -1.644 1.00 92.75 85 GLU A O 1
ATOM 666 N N . LEU A 1 86 ? 11.606 8.053 -2.890 1.00 94.50 86 LEU A N 1
ATOM 667 C C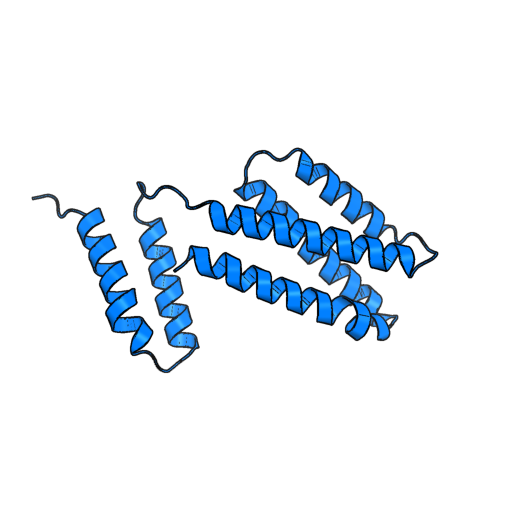A . LEU A 1 86 ? 10.688 7.252 -2.079 1.00 94.50 86 LEU A CA 1
ATOM 668 C C . LEU A 1 86 ? 11.357 6.679 -0.832 1.00 94.50 86 LEU A C 1
ATOM 670 O O . LEU A 1 86 ? 10.689 6.598 0.195 1.00 94.50 86 LEU A O 1
ATOM 674 N N . ASP A 1 87 ? 12.638 6.320 -0.902 1.00 92.62 87 ASP A N 1
ATOM 675 C CA . ASP A 1 87 ? 13.415 5.886 0.261 1.00 92.62 87 ASP A CA 1
ATOM 676 C C . ASP A 1 87 ? 13.497 7.003 1.305 1.00 92.62 87 ASP A C 1
ATOM 678 O O . ASP A 1 87 ? 13.152 6.781 2.462 1.00 92.62 87 ASP A O 1
ATOM 682 N N . SER A 1 88 ? 13.855 8.225 0.895 1.00 93.19 88 SER A N 1
ATOM 683 C CA . SER A 1 88 ? 13.896 9.370 1.813 1.00 93.19 88 SER A CA 1
ATOM 684 C C . SER A 1 88 ? 12.528 9.640 2.442 1.00 93.19 88 SER A C 1
ATOM 686 O O . SER A 1 88 ? 12.428 9.813 3.653 1.00 93.19 88 SER A O 1
ATOM 688 N N . ALA A 1 89 ? 11.453 9.599 1.648 1.00 94.44 89 ALA A N 1
ATOM 689 C CA . ALA A 1 89 ? 10.101 9.776 2.175 1.00 94.44 89 ALA A CA 1
ATOM 690 C C . ALA A 1 89 ? 9.710 8.662 3.163 1.00 94.44 89 ALA A C 1
ATOM 692 O O . ALA A 1 89 ? 9.029 8.924 4.153 1.00 94.44 89 ALA A O 1
ATOM 693 N N . LEU A 1 90 ? 10.135 7.421 2.913 1.00 94.69 90 LEU A N 1
ATOM 694 C CA . LEU A 1 90 ? 9.894 6.295 3.809 1.00 94.69 90 LEU A CA 1
ATOM 695 C C . LEU A 1 90 ? 10.659 6.454 5.131 1.00 94.69 90 LEU A C 1
ATOM 697 O O . LEU A 1 90 ? 10.067 6.259 6.194 1.00 94.69 90 LEU A O 1
ATOM 701 N N . GLU A 1 91 ? 11.928 6.861 5.084 1.00 93.94 91 GLU A N 1
ATOM 702 C CA . GLU A 1 91 ? 12.745 7.143 6.271 1.00 93.94 91 GLU A CA 1
ATOM 703 C C . GLU A 1 91 ? 12.133 8.251 7.137 1.00 93.94 91 GLU A C 1
ATOM 705 O O . GLU A 1 91 ? 12.068 8.120 8.361 1.00 93.94 91 GLU A O 1
ATOM 710 N N . GLU A 1 92 ? 11.590 9.304 6.522 1.00 93.88 92 GLU A N 1
ATOM 711 C CA . GLU A 1 92 ? 10.895 10.382 7.235 1.00 93.88 92 GLU A CA 1
ATOM 712 C C . GLU A 1 92 ? 9.686 9.871 8.039 1.00 93.88 92 GLU A C 1
ATOM 714 O O . GLU A 1 92 ? 9.405 10.372 9.131 1.00 93.88 92 GLU A O 1
ATOM 719 N N . THR A 1 93 ? 9.003 8.816 7.573 1.00 94.75 93 THR A N 1
ATOM 720 C CA . THR A 1 93 ? 7.848 8.254 8.296 1.00 94.75 93 THR A CA 1
ATOM 721 C C . THR A 1 93 ? 8.211 7.583 9.621 1.00 94.75 93 THR A C 1
ATOM 723 O O . THR A 1 93 ? 7.339 7.382 10.478 1.00 94.75 93 THR A O 1
ATOM 726 N N . VAL A 1 94 ? 9.486 7.238 9.837 1.00 91.44 94 VAL A N 1
ATOM 727 C CA . VAL A 1 94 ? 9.966 6.643 11.093 1.00 91.44 94 VAL A CA 1
ATOM 728 C C . VAL A 1 94 ? 9.742 7.603 12.261 1.00 91.44 94 VAL A C 1
ATOM 730 O O . VAL A 1 94 ? 9.355 7.153 13.338 1.00 91.44 94 VAL A O 1
ATOM 733 N N . PHE A 1 95 ? 9.885 8.907 12.021 1.00 92.50 95 PHE A N 1
ATOM 734 C CA . PHE A 1 95 ? 9.782 9.960 13.034 1.00 92.50 95 PHE A CA 1
ATOM 735 C C . PHE A 1 95 ? 8.345 10.427 13.312 1.00 92.50 95 PHE A C 1
ATOM 737 O O . PHE A 1 95 ? 8.132 11.270 14.180 1.00 92.50 95 PHE A O 1
ATOM 744 N N . ILE A 1 96 ? 7.350 9.897 12.595 1.00 92.44 96 ILE A N 1
ATOM 745 C CA . ILE A 1 96 ? 5.945 10.261 12.798 1.00 92.44 96 ILE A CA 1
ATOM 746 C C . ILE A 1 96 ? 5.362 9.429 13.945 1.00 92.44 96 ILE A C 1
ATOM 748 O O . ILE A 1 96 ? 5.214 8.210 13.824 1.00 92.44 96 ILE A O 1
ATOM 752 N N . GLU A 1 97 ? 5.011 10.099 15.043 1.00 91.00 97 GLU A N 1
ATOM 753 C CA . GLU A 1 97 ? 4.383 9.474 16.217 1.00 91.00 97 GLU A CA 1
ATOM 754 C C . GLU A 1 97 ? 2.868 9.280 16.047 1.00 91.00 97 GLU A C 1
ATOM 756 O O . GLU A 1 97 ? 2.313 8.284 16.513 1.00 91.00 97 GLU A O 1
ATOM 761 N N . ASP A 1 98 ? 2.189 10.203 15.357 1.00 91.00 98 ASP A N 1
ATOM 762 C CA . ASP A 1 98 ? 0.746 10.111 15.126 1.00 91.00 98 ASP A CA 1
ATOM 763 C C . ASP A 1 98 ? 0.420 8.980 14.138 1.00 91.00 98 ASP A C 1
ATOM 765 O O . ASP A 1 98 ? 0.806 9.007 12.967 1.00 91.00 98 ASP A O 1
ATOM 769 N N . VAL A 1 99 ? -0.326 7.977 14.611 1.00 87.00 99 VAL A N 1
ATOM 770 C CA . VAL A 1 99 ? -0.693 6.783 13.833 1.00 87.00 99 VAL A CA 1
ATOM 771 C C . VAL A 1 99 ? -1.486 7.148 12.576 1.00 87.00 99 VAL A C 1
ATOM 773 O O . VAL A 1 99 ? -1.300 6.541 11.522 1.00 87.00 99 VAL A O 1
ATOM 776 N N . THR A 1 100 ? -2.373 8.138 12.656 1.00 85.50 100 THR A N 1
ATOM 777 C CA . THR A 1 100 ? -3.202 8.535 11.515 1.00 85.50 100 THR A CA 1
ATOM 778 C C . THR A 1 100 ? -2.374 9.252 10.459 1.00 85.50 100 THR A C 1
ATOM 780 O O . THR A 1 100 ? -2.530 8.967 9.272 1.00 85.50 100 THR A O 1
ATOM 783 N N . GLU A 1 101 ? -1.484 10.149 10.865 1.00 90.50 101 GLU A N 1
ATOM 784 C CA . GLU A 1 101 ? -0.593 10.860 9.956 1.00 90.50 101 GLU A CA 1
ATOM 785 C C . GLU A 1 101 ? 0.421 9.911 9.320 1.00 90.50 101 GLU A C 1
ATOM 787 O O . GLU A 1 101 ? 0.591 9.919 8.102 1.00 90.50 101 GLU A O 1
ATOM 792 N N . LYS A 1 102 ? 1.004 8.998 10.104 1.00 92.69 102 LYS A N 1
ATOM 793 C CA . LYS A 1 102 ? 1.915 7.972 9.587 1.00 92.69 102 LYS A CA 1
ATOM 794 C C . LYS A 1 102 ? 1.235 7.098 8.540 1.00 92.69 102 LYS A C 1
ATOM 796 O O . LYS A 1 102 ? 1.783 6.880 7.464 1.00 92.69 102 LYS A O 1
ATOM 801 N N . TRP A 1 103 ? 0.012 6.648 8.819 1.00 91.50 103 TRP A N 1
ATOM 802 C CA . TRP A 1 103 ? -0.791 5.888 7.861 1.00 91.50 103 TRP A CA 1
ATOM 803 C C . TRP A 1 103 ? -1.065 6.676 6.568 1.00 91.50 103 TRP A C 1
ATOM 805 O O . TRP A 1 103 ? -0.962 6.108 5.480 1.00 91.50 103 TRP A O 1
ATOM 815 N N . LYS A 1 104 ? -1.373 7.979 6.649 1.00 89.00 104 LYS A N 1
ATOM 816 C CA . LYS A 1 104 ? -1.584 8.823 5.458 1.00 89.00 104 LYS A CA 1
ATOM 817 C C . LYS A 1 104 ? -0.319 8.950 4.614 1.00 89.00 104 LYS A C 1
ATOM 819 O O . LYS A 1 104 ? -0.383 8.735 3.406 1.00 89.00 104 LYS A O 1
ATOM 824 N N . GLN A 1 105 ? 0.813 9.266 5.242 1.00 94.38 105 GLN A N 1
ATOM 825 C CA . GLN A 1 105 ? 2.088 9.444 4.543 1.00 94.38 105 GLN A CA 1
ATOM 826 C C . GLN A 1 105 ? 2.523 8.154 3.843 1.00 94.38 105 GLN A C 1
ATOM 828 O O . GLN A 1 105 ? 2.891 8.171 2.670 1.00 94.38 105 GLN A O 1
ATOM 833 N N . LEU A 1 106 ? 2.377 7.011 4.515 1.00 94.44 106 LEU A N 1
ATOM 834 C CA . LEU A 1 106 ? 2.687 5.709 3.929 1.00 94.44 106 LEU A CA 1
ATOM 835 C C . LEU A 1 106 ? 1.788 5.352 2.742 1.00 94.44 106 LEU A C 1
ATOM 837 O O . LEU A 1 106 ? 2.278 4.835 1.737 1.00 94.44 106 LEU A O 1
ATOM 841 N N . ASN A 1 107 ? 0.494 5.672 2.807 1.00 90.81 107 ASN A N 1
ATOM 842 C CA . ASN A 1 107 ? -0.396 5.507 1.658 1.00 90.81 107 ASN A CA 1
ATOM 843 C C . ASN A 1 107 ? 0.002 6.396 0.476 1.00 90.81 107 ASN A C 1
ATOM 845 O O . ASN A 1 107 ? -0.030 5.933 -0.667 1.00 90.81 107 ASN A O 1
ATOM 849 N N . GLU A 1 108 ? 0.404 7.646 0.719 1.00 93.44 108 GLU A N 1
ATOM 850 C CA . GLU A 1 108 ? 0.872 8.525 -0.358 1.00 93.44 108 GLU A CA 1
ATOM 851 C C . GLU A 1 108 ? 2.162 7.988 -0.993 1.00 93.44 108 GLU A C 1
ATOM 853 O O . GLU A 1 108 ? 2.275 7.963 -2.219 1.00 93.44 108 GLU A O 1
ATOM 858 N N . ILE A 1 109 ? 3.103 7.473 -0.194 1.00 95.25 109 ILE A N 1
ATOM 859 C CA . ILE A 1 109 ? 4.323 6.820 -0.696 1.00 95.25 109 ILE A CA 1
ATOM 860 C C . ILE A 1 109 ? 3.971 5.606 -1.565 1.00 95.25 109 ILE A C 1
ATOM 862 O O . ILE A 1 109 ? 4.464 5.488 -2.689 1.00 95.25 109 ILE A O 1
ATOM 866 N N . GLN A 1 110 ? 3.066 4.737 -1.108 1.00 93.56 110 GLN A N 1
ATOM 867 C CA . GLN A 1 110 ? 2.613 3.577 -1.881 1.00 93.56 110 GLN A CA 1
ATOM 868 C C . GLN A 1 110 ? 1.916 3.995 -3.192 1.00 93.56 110 GLN A C 1
ATOM 870 O O . GLN A 1 110 ? 2.121 3.376 -4.242 1.00 93.56 110 GLN A O 1
ATOM 875 N N . CYS A 1 111 ? 1.137 5.081 -3.172 1.00 91.44 111 CYS A N 1
ATOM 876 C CA . CYS A 1 111 ? 0.513 5.647 -4.367 1.00 91.44 111 CYS A CA 1
ATOM 877 C C . CYS A 1 111 ? 1.549 6.218 -5.343 1.00 91.44 111 CYS A C 1
ATOM 879 O O . CYS A 1 111 ? 1.434 6.004 -6.554 1.00 91.44 111 CYS A O 1
ATOM 881 N N . ARG A 1 112 ? 2.574 6.916 -4.843 1.00 93.56 112 ARG A N 1
ATOM 882 C CA . ARG A 1 112 ? 3.690 7.430 -5.649 1.00 93.56 112 ARG A CA 1
ATOM 883 C C . ARG A 1 112 ? 4.479 6.291 -6.288 1.00 93.56 112 ARG A C 1
ATOM 885 O O . ARG A 1 112 ? 4.672 6.330 -7.501 1.00 93.56 112 ARG A O 1
ATOM 892 N N . LEU A 1 113 ? 4.817 5.241 -5.533 1.00 93.75 113 LEU A N 1
ATOM 893 C CA . LEU A 1 113 ? 5.430 4.015 -6.062 1.00 93.75 113 LEU A CA 1
ATOM 894 C C . LEU A 1 113 ? 4.617 3.456 -7.233 1.00 93.75 113 LEU A C 1
ATOM 896 O O . LEU A 1 113 ? 5.151 3.226 -8.317 1.00 93.75 113 LEU A O 1
ATOM 900 N N . LEU A 1 114 ? 3.304 3.299 -7.051 1.00 92.56 114 LEU A N 1
ATOM 901 C CA . LEU A 1 114 ? 2.430 2.790 -8.101 1.00 92.56 114 LEU A CA 1
ATOM 902 C C . LEU A 1 114 ? 2.432 3.701 -9.345 1.00 92.56 114 LEU A C 1
ATOM 904 O O . LEU A 1 114 ? 2.513 3.196 -10.465 1.00 92.56 114 LEU A O 1
ATOM 908 N N . ARG A 1 115 ? 2.378 5.031 -9.173 1.00 92.50 115 ARG A N 1
ATOM 909 C CA . ARG A 1 115 ? 2.450 6.005 -10.282 1.00 92.50 115 ARG A CA 1
ATOM 910 C C . ARG A 1 115 ? 3.767 5.893 -11.052 1.00 92.50 115 ARG A C 1
ATOM 912 O O . ARG A 1 115 ? 3.733 5.876 -12.283 1.00 92.50 115 ARG A O 1
ATOM 919 N N . PHE A 1 116 ? 4.902 5.783 -10.360 1.00 92.50 116 PHE A N 1
ATOM 920 C CA . PHE A 1 116 ? 6.203 5.596 -11.006 1.00 92.50 116 PHE A CA 1
ATOM 921 C C . PHE A 1 116 ? 6.252 4.283 -11.786 1.00 92.50 116 PHE A C 1
ATOM 923 O O . PHE A 1 116 ? 6.591 4.299 -12.966 1.00 92.50 116 PHE A O 1
ATOM 930 N N . LEU A 1 117 ? 5.789 3.177 -11.199 1.00 91.06 117 LEU A N 1
ATOM 931 C CA . LEU A 1 117 ? 5.715 1.890 -11.893 1.00 91.06 117 LEU A CA 1
ATOM 932 C C . LEU A 1 117 ? 4.854 1.958 -13.163 1.00 91.06 117 LEU A C 1
ATOM 934 O O . LEU A 1 117 ? 5.235 1.394 -14.184 1.00 91.06 117 LEU A O 1
ATOM 938 N N . TYR A 1 118 ? 3.723 2.671 -13.150 1.00 90.69 118 TYR A N 1
ATOM 939 C CA . TYR A 1 118 ? 2.919 2.871 -14.364 1.00 90.69 118 TYR A CA 1
ATOM 940 C C . TYR A 1 118 ? 3.632 3.684 -15.436 1.00 90.69 118 TYR A C 1
ATOM 942 O O . TYR A 1 118 ? 3.492 3.380 -16.622 1.00 90.69 118 TYR A O 1
ATOM 950 N N . LYS A 1 119 ? 4.383 4.711 -15.031 1.00 90.56 119 LYS A N 1
ATOM 951 C CA . LYS A 1 119 ? 5.175 5.523 -15.954 1.00 90.56 119 LYS A CA 1
ATOM 952 C C . LYS A 1 119 ? 6.267 4.681 -16.610 1.00 90.56 119 LYS A C 1
ATOM 954 O O . LYS A 1 119 ? 6.389 4.701 -17.830 1.00 90.56 119 LYS A O 1
ATOM 959 N N . GLU A 1 120 ? 6.988 3.889 -15.824 1.00 88.25 120 GLU A N 1
ATOM 960 C CA . GLU A 1 120 ? 8.011 2.976 -16.336 1.00 88.25 120 GLU A CA 1
ATOM 961 C C . GLU A 1 120 ? 7.399 1.870 -17.214 1.00 88.25 120 GLU A C 1
ATOM 963 O O . GLU A 1 120 ? 7.957 1.514 -18.251 1.00 88.25 120 GLU A O 1
ATOM 968 N N . ASN A 1 121 ? 6.202 1.374 -16.877 1.00 89.62 121 ASN A N 1
ATOM 969 C CA . ASN A 1 121 ? 5.487 0.374 -17.678 1.00 89.62 121 ASN A CA 1
ATOM 970 C C . ASN A 1 121 ? 5.162 0.852 -19.103 1.00 89.62 121 ASN A C 1
ATOM 972 O O . ASN A 1 121 ? 5.031 0.037 -20.018 1.00 89.62 121 ASN A O 1
ATOM 976 N N . ALA A 1 122 ? 5.040 2.168 -19.316 1.00 87.88 122 ALA A N 1
ATOM 977 C CA . ALA A 1 122 ? 4.859 2.727 -20.653 1.00 87.88 122 ALA A CA 1
ATOM 978 C C . ALA A 1 122 ? 6.078 2.470 -21.557 1.00 87.88 122 ALA A C 1
ATOM 980 O O . ALA A 1 122 ? 5.908 2.283 -22.761 1.00 87.88 122 ALA A O 1
ATOM 981 N N . ALA A 1 123 ? 7.282 2.421 -20.976 1.00 86.31 123 ALA A N 1
ATOM 982 C CA . ALA A 1 123 ? 8.532 2.126 -21.672 1.00 86.31 123 ALA A CA 1
ATOM 983 C C . ALA A 1 123 ? 8.904 0.632 -21.624 1.00 86.31 123 ALA A C 1
ATOM 985 O O . ALA A 1 123 ? 9.465 0.108 -22.585 1.00 86.31 123 ALA A O 1
ATOM 986 N N . ASN A 1 124 ? 8.571 -0.071 -20.537 1.00 86.94 124 ASN A N 1
ATOM 987 C CA . ASN A 1 124 ? 8.891 -1.482 -20.338 1.00 86.94 124 ASN A CA 1
ATOM 988 C C . ASN A 1 124 ? 7.689 -2.273 -19.799 1.00 86.94 124 ASN A C 1
ATOM 990 O O . ASN A 1 124 ? 7.431 -2.309 -18.597 1.00 86.94 124 ASN A O 1
ATOM 994 N N . ARG A 1 125 ? 7.015 -3.008 -20.690 1.00 89.38 125 ARG A N 1
ATOM 995 C CA . ARG A 1 125 ? 5.821 -3.802 -20.353 1.00 89.3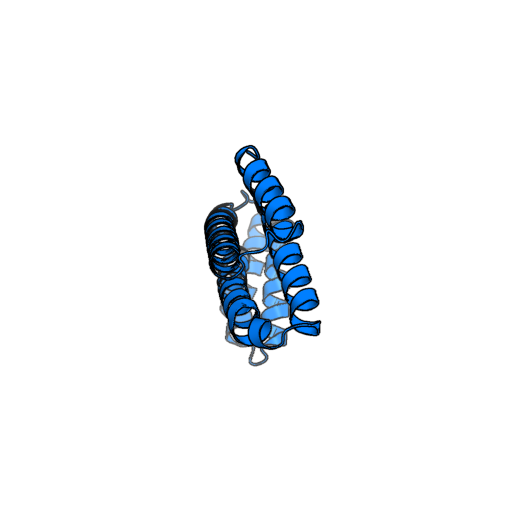8 125 ARG A CA 1
ATOM 996 C C . ARG A 1 125 ? 6.061 -4.938 -19.355 1.00 89.38 125 ARG A C 1
ATOM 998 O O . ARG A 1 125 ? 5.109 -5.398 -18.731 1.00 89.38 125 ARG A O 1
ATOM 1005 N N . ALA A 1 126 ? 7.305 -5.383 -19.158 1.00 88.69 126 ALA A N 1
ATOM 1006 C CA . ALA A 1 126 ? 7.612 -6.426 -18.175 1.00 88.69 126 ALA A CA 1
ATOM 1007 C C . ALA A 1 126 ? 7.360 -5.966 -16.724 1.00 88.69 126 ALA A C 1
ATOM 1009 O O . ALA A 1 126 ? 7.157 -6.796 -15.833 1.00 88.69 126 ALA A O 1
ATOM 1010 N N . ILE A 1 127 ? 7.330 -4.650 -16.488 1.00 89.38 127 ILE A N 1
ATOM 1011 C CA . ILE A 1 127 ? 7.064 -4.037 -15.179 1.00 89.38 127 ILE A CA 1
ATOM 1012 C C . ILE A 1 127 ? 5.662 -4.373 -14.675 1.00 89.38 127 ILE A C 1
ATOM 1014 O O . ILE A 1 127 ? 5.465 -4.547 -13.470 1.00 89.38 127 ILE A O 1
ATOM 1018 N N . GLU A 1 128 ? 4.694 -4.522 -15.580 1.00 89.94 128 GLU A N 1
ATOM 1019 C CA . GLU A 1 128 ? 3.318 -4.836 -15.216 1.00 89.94 128 GLU A CA 1
ATOM 1020 C C . GLU A 1 128 ? 3.205 -6.174 -14.476 1.00 89.94 128 GLU A C 1
ATOM 1022 O O . GLU A 1 128 ? 2.702 -6.231 -13.351 1.00 89.94 128 GLU A O 1
ATOM 1027 N N . SER A 1 129 ? 3.739 -7.242 -15.070 1.00 90.62 129 SER A N 1
ATOM 1028 C CA . SER A 1 129 ? 3.736 -8.571 -14.457 1.00 90.62 129 SER A CA 1
ATOM 1029 C C . SER A 1 129 ? 4.678 -8.673 -13.263 1.00 90.62 129 SER A C 1
ATOM 1031 O O . SER A 1 129 ? 4.376 -9.399 -12.317 1.00 90.62 129 SER A O 1
ATOM 1033 N N . LYS A 1 130 ? 5.815 -7.967 -13.302 1.00 91.88 130 LYS A N 1
ATOM 1034 C CA . LYS A 1 130 ? 6.875 -8.111 -12.299 1.00 91.88 130 LYS A CA 1
ATOM 1035 C C . LYS A 1 130 ? 6.588 -7.338 -11.014 1.00 91.88 130 LYS A C 1
ATOM 1037 O O . LYS A 1 130 ? 6.849 -7.862 -9.939 1.00 91.88 130 LYS A O 1
ATOM 1042 N N . TYR A 1 131 ? 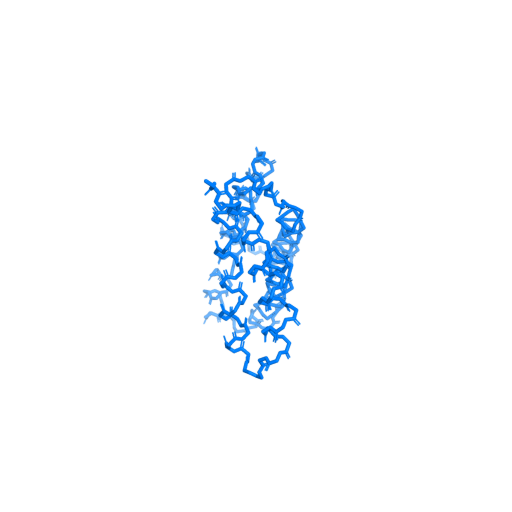6.016 -6.136 -11.114 1.00 92.56 131 TYR A N 1
ATOM 1043 C CA . TYR A 1 131 ? 5.816 -5.264 -9.953 1.00 92.56 131 TYR A CA 1
ATOM 1044 C C . TYR A 1 131 ? 4.366 -4.798 -9.781 1.00 92.56 131 TYR A C 1
ATOM 1046 O O . TYR A 1 131 ? 3.820 -4.870 -8.683 1.00 92.56 131 TYR A O 1
ATOM 1054 N N . ILE A 1 132 ? 3.684 -4.367 -10.846 1.00 90.94 132 ILE A N 1
ATOM 1055 C CA . ILE A 1 132 ? 2.352 -3.752 -10.701 1.00 90.94 132 ILE A CA 1
ATOM 1056 C C . ILE A 1 132 ? 1.306 -4.758 -10.208 1.00 90.94 132 ILE A C 1
ATOM 1058 O O . ILE A 1 132 ? 0.545 -4.450 -9.285 1.00 90.94 132 ILE A O 1
ATOM 1062 N N . PHE A 1 133 ? 1.229 -5.953 -10.803 1.00 92.62 133 PHE A N 1
ATOM 1063 C CA . PHE A 1 133 ? 0.259 -6.964 -10.370 1.00 92.62 133 PHE A CA 1
ATOM 1064 C C . PHE A 1 133 ? 0.516 -7.462 -8.941 1.00 92.62 133 PHE A C 1
ATOM 1066 O O . PHE A 1 133 ? -0.442 -7.468 -8.158 1.00 92.62 133 PHE A O 1
ATOM 1073 N N . PRO A 1 134 ? 1.758 -7.816 -8.550 1.00 93.81 134 PRO A N 1
ATOM 1074 C CA . PRO A 1 134 ? 2.062 -8.157 -7.163 1.00 93.81 134 PRO A CA 1
ATOM 1075 C C . PRO A 1 134 ? 1.722 -7.033 -6.173 1.00 93.81 134 PRO A C 1
ATOM 1077 O O . PRO A 1 134 ? 1.061 -7.295 -5.168 1.00 93.81 134 PRO A O 1
ATOM 1080 N N . LEU A 1 135 ? 2.068 -5.777 -6.482 1.00 91.44 135 LEU A N 1
ATOM 1081 C CA . LEU A 1 135 ? 1.781 -4.633 -5.610 1.00 91.44 135 LEU A CA 1
ATOM 1082 C C . LEU A 1 135 ? 0.273 -4.436 -5.421 1.00 91.44 135 LEU A C 1
ATOM 1084 O O . LEU A 1 135 ? -0.213 -4.298 -4.303 1.00 91.44 135 LEU A O 1
ATOM 1088 N N . ARG A 1 136 ? -0.509 -4.517 -6.504 1.00 89.56 136 ARG A N 1
ATOM 1089 C CA . ARG A 1 136 ? -1.979 -4.440 -6.437 1.00 89.56 136 ARG A CA 1
ATOM 1090 C C . ARG A 1 136 ? -2.594 -5.535 -5.571 1.00 89.56 136 ARG A C 1
ATOM 1092 O O . ARG A 1 136 ? -3.623 -5.295 -4.943 1.00 89.56 136 ARG A O 1
ATOM 1099 N N . LYS A 1 137 ? -2.008 -6.734 -5.549 1.00 90.81 137 LYS A N 1
ATOM 1100 C CA . LYS A 1 137 ? -2.474 -7.814 -4.672 1.00 90.81 137 LYS A CA 1
ATOM 1101 C C . LYS A 1 137 ? -2.284 -7.434 -3.200 1.00 90.81 137 LYS A C 1
ATOM 1103 O O . LYS A 1 137 ? -3.245 -7.539 -2.444 1.00 90.81 137 LYS A O 1
ATOM 1108 N N . ARG A 1 138 ? -1.112 -6.904 -2.832 1.00 90.62 138 ARG A N 1
ATOM 1109 C CA . ARG A 1 138 ? -0.828 -6.401 -1.474 1.00 90.62 138 ARG A CA 1
ATOM 1110 C C . ARG A 1 138 ? -1.766 -5.262 -1.068 1.00 90.62 138 ARG A C 1
ATOM 1112 O O . ARG A 1 138 ? -2.317 -5.286 0.025 1.00 90.62 138 ARG A O 1
ATOM 1119 N N . ILE A 1 139 ? -2.050 -4.329 -1.979 1.00 86.94 139 ILE A N 1
ATOM 1120 C CA . ILE A 1 139 ? -3.009 -3.235 -1.733 1.00 86.94 139 ILE A CA 1
ATOM 1121 C C . ILE A 1 139 ? -4.413 -3.778 -1.421 1.00 86.94 139 ILE A C 1
ATOM 1123 O O . ILE A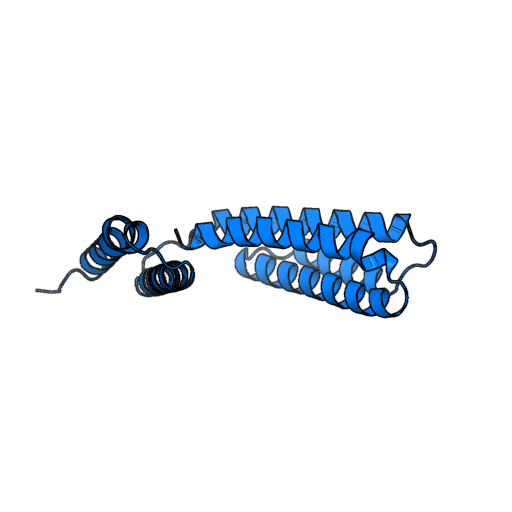 1 139 ? -5.110 -3.255 -0.560 1.00 86.94 139 ILE A O 1
ATOM 1127 N N . ARG A 1 140 ? -4.857 -4.860 -2.073 1.00 83.81 140 ARG A N 1
ATOM 1128 C CA . ARG A 1 140 ? -6.157 -5.482 -1.748 1.00 83.81 140 ARG A CA 1
ATOM 1129 C C . ARG A 1 140 ? -6.163 -6.150 -0.372 1.00 83.81 140 ARG A C 1
ATOM 1131 O O . ARG A 1 140 ? -7.183 -6.115 0.316 1.00 83.81 140 ARG A O 1
ATOM 1138 N N . GLU A 1 141 ? -5.046 -6.757 0.025 1.00 85.94 141 GLU A N 1
ATOM 1139 C CA . GLU A 1 141 ? -4.866 -7.314 1.373 1.00 85.94 141 GLU A CA 1
ATOM 1140 C C . GLU A 1 141 ? -4.954 -6.192 2.421 1.00 85.94 141 GLU A C 1
ATOM 1142 O O . GLU A 1 141 ? -5.712 -6.314 3.383 1.00 85.94 141 GLU A O 1
ATOM 1147 N N . GLN A 1 142 ? -4.298 -5.056 2.170 1.00 82.69 142 GLN A N 1
ATOM 1148 C CA . GLN A 1 142 ? -4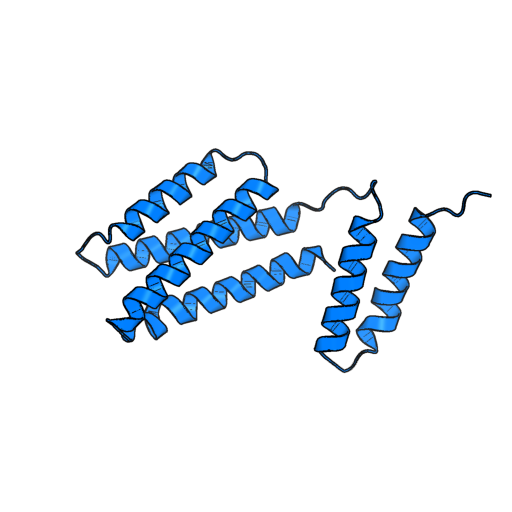.393 -3.847 2.992 1.00 82.69 142 GLN A CA 1
ATOM 1149 C C . GLN A 1 142 ? -5.830 -3.324 3.090 1.00 82.69 142 GLN A C 1
ATOM 1151 O O . GLN A 1 142 ? -6.341 -3.148 4.193 1.00 82.69 142 GLN A O 1
ATOM 1156 N N . LEU A 1 143 ? -6.520 -3.149 1.959 1.00 76.19 143 LEU A N 1
ATOM 1157 C CA . LEU A 1 143 ? -7.917 -2.705 1.942 1.00 76.19 143 LEU A CA 1
ATOM 1158 C C . LEU A 1 143 ? -8.817 -3.634 2.765 1.00 76.19 143 LEU A C 1
ATOM 1160 O O . LEU A 1 143 ? -9.749 -3.174 3.410 1.00 76.19 143 LEU A O 1
ATOM 1164 N N . THR A 1 144 ? -8.526 -4.936 2.807 1.00 76.69 144 THR A N 1
ATOM 1165 C CA . THR A 1 144 ? -9.282 -5.889 3.635 1.00 76.69 144 THR A CA 1
ATOM 1166 C C . THR A 1 144 ? -9.075 -5.643 5.136 1.00 76.69 144 THR A C 1
ATOM 1168 O O . THR A 1 144 ? -10.033 -5.748 5.906 1.00 76.69 144 THR A O 1
ATOM 1171 N N . ILE A 1 145 ? -7.853 -5.293 5.554 1.00 76.06 145 ILE A N 1
ATOM 1172 C CA . ILE A 1 145 ? -7.525 -4.906 6.937 1.00 76.06 145 ILE A CA 1
ATOM 1173 C C . ILE A 1 145 ? -8.217 -3.588 7.288 1.00 76.06 145 ILE A C 1
ATOM 1175 O O . ILE A 1 145 ? -8.870 -3.485 8.324 1.00 76.06 145 ILE A O 1
ATOM 1179 N N . GLU A 1 146 ? -8.146 -2.597 6.404 1.00 68.50 146 GLU A N 1
ATOM 1180 C CA . GLU A 1 146 ? -8.786 -1.297 6.613 1.00 68.50 146 GLU A CA 1
ATOM 1181 C C . GLU A 1 146 ? -10.315 -1.413 6.637 1.00 68.50 146 GLU A C 1
ATOM 1183 O O . GLU A 1 146 ? -10.976 -0.788 7.461 1.00 68.50 146 GLU A O 1
ATOM 1188 N N . MET A 1 147 ? -10.904 -2.302 5.836 1.00 63.84 147 MET A N 1
ATOM 1189 C CA . MET A 1 147 ? -12.332 -2.622 5.916 1.00 63.84 147 MET A CA 1
ATOM 1190 C C . MET A 1 147 ? -12.730 -3.239 7.265 1.00 63.84 147 MET A C 1
ATOM 1192 O O . MET A 1 147 ? -13.897 -3.142 7.653 1.00 63.84 147 MET A O 1
ATOM 1196 N N . ALA A 1 148 ? -11.799 -3.841 8.015 1.00 58.84 148 ALA A N 1
ATOM 1197 C CA . ALA A 1 148 ? -12.062 -4.295 9.379 1.00 58.84 148 ALA A CA 1
ATOM 1198 C C . ALA A 1 148 ? -12.234 -3.132 10.377 1.00 58.84 148 ALA A C 1
ATOM 1200 O O . ALA A 1 148 ? -12.855 -3.346 11.414 1.00 58.84 148 ALA A O 1
ATOM 1201 N N . LEU A 1 149 ? -11.789 -1.905 10.059 1.00 52.62 149 LEU A N 1
ATOM 1202 C CA . LEU A 1 149 ? -12.109 -0.690 10.838 1.00 52.62 149 LEU A CA 1
ATOM 1203 C C . LEU A 1 149 ? -13.610 -0.389 10.827 1.00 52.62 149 LEU A C 1
ATOM 1205 O O . LEU A 1 149 ? -14.143 0.201 11.767 1.00 52.62 149 LEU A O 1
ATOM 1209 N N . VAL A 1 150 ? -14.295 -0.792 9.755 1.00 43.66 150 VAL A N 1
ATOM 1210 C CA . VAL A 1 150 ? -15.708 -0.477 9.536 1.00 43.66 150 VAL A CA 1
ATOM 1211 C C . VAL A 1 150 ? -16.646 -1.543 10.135 1.00 43.66 150 VAL A C 1
ATOM 1213 O O . VAL A 1 150 ? -17.776 -1.210 10.489 1.00 43.66 150 VAL A O 1
ATOM 1216 N N . ARG A 1 151 ? -16.177 -2.787 10.336 1.00 33.41 151 ARG A N 1
ATOM 1217 C CA . ARG A 1 151 ? -16.949 -3.934 10.886 1.00 33.41 151 ARG A CA 1
ATOM 1218 C C . ARG A 1 151 ? -17.307 -3.818 12.376 1.00 33.41 151 ARG A C 1
ATOM 1220 O O . ARG A 1 151 ? -18.259 -4.514 12.812 1.00 33.41 151 ARG A O 1
#

Foldseek 3Di:
DPDPLVVVLVVLLCCLVVPNLVPDPDPVVNVVSLVVLVVSLVVPPPDDQPLVLLVVLLVLLLVLLVVQLVVVVVVDPDDDPVSVVLVVLSVVLVPDPDSVVSSVSSVVSLVSVLVVLVVVCVVPVVSCVPPNVVSVVSVVVSVVSVSVSSD

Secondary structure (DSSP, 8-state):
----HHHHHHHHHHHIIIIIHHH---HHHHHHHHHHHHHHHHH-TT-----HHHHHHHHHHHHHHHHHHHHHHHH-SS--HHHHHHHHHHHHGGG---HHHHHHHHHHHHHHHHHHHHHHHHH-THHIIIIIHHHHHHHHHHHHHHHTTT-

Sequence (151 aa):
MMFDKSFTLKTANDVIKDVIIPNLTSGMAKEQAIALLSVLKNVDTNTIENTKPKEQSITLINQTVEEFLQAIRSDSSSAFNWVEELDSALEETVFIEDVTEKWKQLNEIQCRLLRFLYKENAANRAIESKYIFPLRKRIREQLTIEMALVR

Organism: NCBI:txid2833578

pLDDT: mean 80.58, std 14.2, range [33.41, 95.25]